Protein AF-A0A1F4AYN7-F1 (afdb_monomer)

Foldseek 3Di:
DEDAALVVVVVVLVVDDPVRNVVVLADAYEYADPVRQVSSVVSNRPHYHHQHNDPVSVVVVVCVVVVVVDD

Radius of gyration: 12.17 Å; Cα contacts (8 Å, |Δi|>4): 88; chains: 1; bounding box: 24×23×31 Å

Nearest PDB structures (foldseek):
  4es6-assembl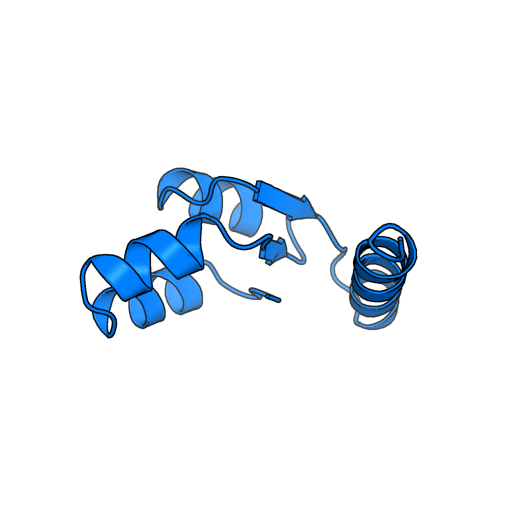y1_A  TM=8.468E-01  e=2.122E-03  Pseudomonas aeruginosa PAO1
  3re1-assembly2_B  TM=7.707E-01  e=1.847E-03  Pseudomonas syringae pv. tomato str. DC3000
  3re1-assembly1_A  TM=7.485E-01  e=2.122E-03  Pseudomonas syringae pv. tomato str. DC3000
  6th8-assembly1_A  TM=7.231E-01  e=3.450E-03  Thermus thermophilus
  3mw8-assembly1_A  TM=8.441E-01  e=2.246E-02  Shewanella amazonensis SB2B

Sequence (71 aa):
MTISSAEGLANLLDMLDGPGREHLLRAPLLVPHPRVAEQAAALGAVTVRLAGPSDAEMLAALVAYFGRTQP

Solvent-accessible surface area (backbone atoms only — not comparable to full-atom values): 3912 Å² total; per-residue (Å²): 88,80,44,91,45,44,66,62,51,52,56,52,42,73,76,41,53,72,69,53,35,54,54,55,26,61,39,53,36,36,18,40,45,71,70,40,41,55,46,37,42,74,73,57,36,72,36,71,41,84,25,37,82,46,71,68,39,36,49,49,43,49,50,57,52,57,69,67,68,60,131

Secondary structure (DSSP, 8-state):
-B-S-HHHHHHHHHHS-HHHHHHHHHSPEEESSHHHHHHHHHT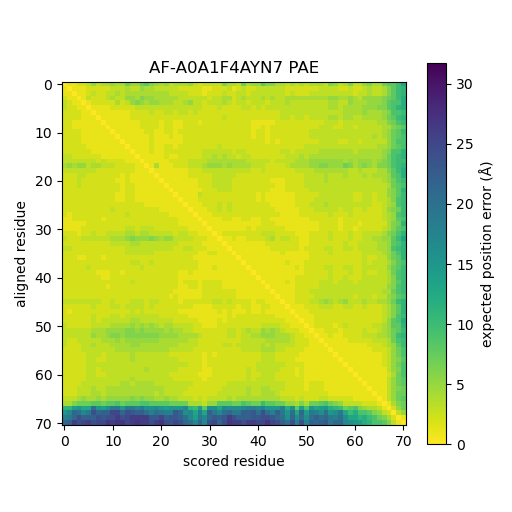T-S-EEE--SSHHHHHHHHHHHHHTS--

Mean predicted aligned error: 3.47 Å

Structure (mmCIF, N/CA/C/O backbone):
data_AF-A0A1F4AYN7-F1
#
_entry.id   AF-A0A1F4AYN7-F1
#
loop_
_atom_site.group_PDB
_atom_site.id
_atom_site.type_symbol
_atom_site.label_atom_id
_atom_site.label_alt_id
_atom_site.label_comp_id
_atom_site.label_asym_id
_atom_site.label_entity_id
_atom_site.label_seq_id
_atom_site.pdbx_PDB_ins_code
_atom_site.Cartn_x
_atom_site.Cartn_y
_atom_site.Cartn_z
_atom_site.occupancy
_atom_site.B_iso_or_equiv
_atom_site.auth_seq_id
_atom_site.auth_comp_id
_atom_site.auth_asym_id
_atom_site.auth_atom_id
_atom_site.pdbx_PDB_model_num
ATOM 1 N N . MET A 1 1 ? 0.214 4.089 -2.055 1.00 88.62 1 MET A N 1
ATOM 2 C CA . MET A 1 1 ? 1.421 4.180 -1.206 1.00 88.62 1 MET A CA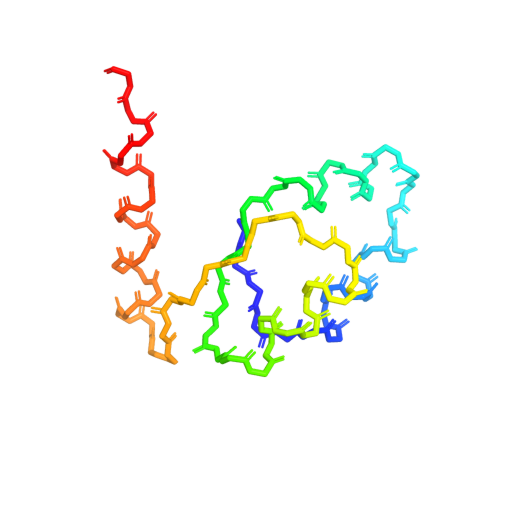 1
ATOM 3 C C . MET A 1 1 ? 2.361 3.039 -1.557 1.00 88.62 1 MET A C 1
ATOM 5 O O . MET A 1 1 ? 1.873 1.971 -1.900 1.00 88.62 1 MET A O 1
ATOM 9 N N . THR A 1 2 ? 3.676 3.247 -1.501 1.00 93.44 2 THR A N 1
ATOM 10 C CA . THR A 1 2 ? 4.669 2.171 -1.640 1.00 93.44 2 THR A CA 1
ATOM 11 C C . THR A 1 2 ? 5.024 1.610 -0.265 1.00 93.44 2 THR A C 1
ATOM 13 O O . THR A 1 2 ? 5.248 2.370 0.674 1.00 93.44 2 THR A O 1
ATOM 16 N N . ILE A 1 3 ? 5.053 0.284 -0.133 1.00 92.69 3 ILE A N 1
ATOM 17 C CA . ILE A 1 3 ? 5.415 -0.414 1.105 1.00 92.69 3 ILE A CA 1
ATOM 18 C C . ILE A 1 3 ? 6.498 -1.434 0.770 1.00 92.69 3 ILE A C 1
ATOM 20 O O . ILE A 1 3 ? 6.260 -2.392 0.037 1.00 92.69 3 ILE A O 1
ATOM 24 N N . SER A 1 4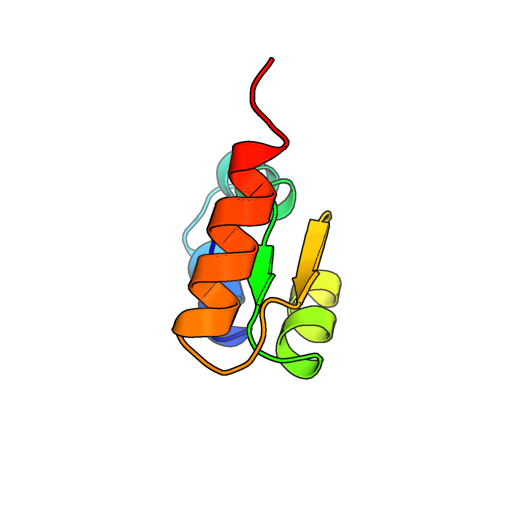 ? 7.696 -1.230 1.308 1.00 90.12 4 SER A N 1
ATOM 25 C CA . SER A 1 4 ? 8.833 -2.137 1.119 1.00 90.12 4 SER A CA 1
ATOM 26 C C . SER A 1 4 ? 8.883 -3.261 2.159 1.00 90.12 4 SER A C 1
ATOM 28 O O . SER A 1 4 ? 9.478 -4.301 1.895 1.00 90.12 4 SER A O 1
ATOM 30 N N . SER A 1 5 ? 8.241 -3.078 3.320 1.00 91.06 5 SER A N 1
ATOM 31 C CA . SER A 1 5 ? 8.229 -4.037 4.430 1.00 91.06 5 SER A CA 1
ATOM 32 C C . SER A 1 5 ? 6.892 -4.037 5.170 1.00 91.06 5 SER A C 1
ATOM 34 O O . SER A 1 5 ? 6.309 -2.983 5.428 1.00 91.06 5 SER A O 1
ATOM 36 N N . ALA A 1 6 ? 6.445 -5.228 5.570 1.00 88.94 6 ALA A N 1
ATOM 37 C CA . ALA A 1 6 ? 5.264 -5.401 6.407 1.00 88.94 6 ALA A CA 1
ATOM 38 C C . ALA A 1 6 ? 5.449 -4.833 7.822 1.00 88.94 6 ALA A C 1
ATOM 40 O O . ALA A 1 6 ? 4.501 -4.300 8.389 1.00 88.94 6 ALA A O 1
ATOM 41 N N . GLU A 1 7 ? 6.667 -4.884 8.369 1.00 94.88 7 GLU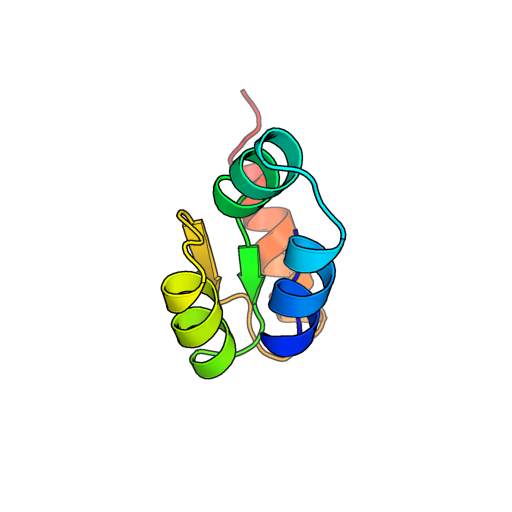 A N 1
ATOM 42 C CA . GLU A 1 7 ? 6.979 -4.265 9.665 1.00 94.88 7 GLU A CA 1
ATOM 43 C C . GLU A 1 7 ? 6.833 -2.744 9.592 1.00 94.88 7 GLU A C 1
ATOM 45 O O . GLU A 1 7 ? 6.268 -2.129 10.490 1.00 94.88 7 GLU A O 1
ATOM 50 N N . GLY A 1 8 ? 7.271 -2.134 8.485 1.00 94.00 8 GLY A N 1
ATOM 51 C CA . GLY A 1 8 ? 7.096 -0.698 8.259 1.00 94.00 8 GLY A CA 1
ATOM 52 C C . GLY A 1 8 ? 5.622 -0.288 8.212 1.00 94.00 8 GLY A C 1
ATOM 53 O O . GLY A 1 8 ? 5.249 0.734 8.784 1.00 94.00 8 GLY A O 1
ATOM 54 N N . LEU A 1 9 ? 4.775 -1.108 7.581 1.00 95.06 9 LEU A N 1
ATOM 55 C CA . LEU A 1 9 ? 3.327 -0.899 7.562 1.00 95.06 9 LEU A CA 1
ATOM 56 C C . LEU A 1 9 ? 2.709 -1.034 8.962 1.00 95.06 9 LEU A C 1
ATOM 58 O O . LEU A 1 9 ? 1.926 -0.174 9.354 1.00 95.06 9 LEU A O 1
ATOM 62 N N . ALA A 1 10 ? 3.068 -2.079 9.712 1.00 95.75 10 ALA A N 1
ATOM 63 C CA . ALA A 1 10 ? 2.570 -2.296 11.070 1.00 95.75 10 ALA A CA 1
ATOM 64 C C . ALA A 1 10 ? 2.939 -1.131 12.002 1.00 95.75 10 ALA A C 1
ATOM 66 O O . ALA A 1 10 ? 2.062 -0.550 12.635 1.00 95.75 10 ALA A O 1
ATOM 67 N N . ASN A 1 11 ? 4.208 -0.715 11.991 1.00 96.69 11 ASN A N 1
ATOM 68 C CA . ASN A 1 11 ? 4.680 0.414 12.792 1.00 96.69 11 ASN A CA 1
ATOM 69 C C . ASN A 1 11 ? 3.938 1.711 12.449 1.00 96.69 11 ASN A C 1
ATOM 71 O O . ASN A 1 11 ? 3.564 2.466 13.342 1.00 96.69 11 ASN A O 1
ATOM 75 N N . LEU A 1 12 ? 3.693 1.969 11.160 1.00 95.44 12 LEU A N 1
ATOM 76 C CA . LEU A 1 12 ? 2.945 3.150 10.741 1.00 95.44 12 LEU A CA 1
ATOM 77 C C . LEU A 1 12 ? 1.490 3.099 11.217 1.00 95.44 12 LEU A C 1
ATOM 79 O O . LEU A 1 12 ? 0.974 4.106 11.688 1.00 95.44 12 LEU A O 1
ATOM 83 N N . LEU A 1 13 ? 0.832 1.941 11.126 1.00 96.69 13 LEU A N 1
ATOM 84 C CA . LEU A 1 13 ? -0.529 1.777 11.633 1.00 96.69 13 LEU A CA 1
ATOM 85 C C . LEU A 1 13 ? -0.604 2.081 13.132 1.00 96.69 13 LEU A C 1
ATOM 87 O O . LEU A 1 13 ? -1.565 2.711 13.571 1.00 96.69 13 LEU A O 1
ATOM 91 N N . ASP A 1 14 ? 0.389 1.665 13.914 1.00 97.44 14 ASP A N 1
ATOM 92 C CA . ASP A 1 14 ? 0.416 1.871 15.369 1.00 97.44 14 ASP A CA 1
ATOM 93 C C . ASP A 1 14 ? 0.605 3.335 15.779 1.00 97.44 14 ASP A C 1
ATOM 95 O O . ASP A 1 14 ? 0.204 3.726 16.873 1.00 97.44 14 ASP A O 1
ATOM 99 N N . MET A 1 15 ? 1.143 4.167 14.886 1.00 97.38 15 MET A N 1
ATOM 100 C CA . MET A 1 15 ? 1.238 5.615 15.085 1.00 97.38 15 MET A CA 1
ATOM 101 C C . MET A 1 15 ? -0.061 6.362 14.745 1.00 97.38 15 MET A C 1
ATOM 103 O O . MET A 1 15 ? -0.189 7.538 15.084 1.00 97.38 15 MET A O 1
ATOM 107 N N . LEU A 1 16 ? -0.998 5.719 14.044 1.00 96.94 16 LEU A N 1
ATOM 108 C CA . LEU A 1 16 ? -2.224 6.339 13.550 1.00 96.94 16 LEU A CA 1
ATOM 109 C C . LEU A 1 16 ? -3.415 6.053 14.469 1.00 96.94 16 LEU A C 1
ATOM 111 O O . LEU A 1 16 ? -3.551 4.977 15.052 1.00 96.94 16 LEU A O 1
ATOM 115 N N . ASP A 1 17 ? -4.328 7.016 14.534 1.00 96.19 17 ASP A N 1
ATOM 116 C CA . ASP A 1 17 ? -5.637 6.841 15.149 1.00 96.19 17 ASP A CA 1
ATOM 117 C C . ASP A 1 17 ? -6.576 6.010 14.252 1.00 96.19 17 ASP A C 1
ATOM 119 O O . ASP A 1 17 ? -6.255 5.673 13.111 1.00 96.19 17 ASP A O 1
ATOM 123 N N . GLY A 1 18 ? -7.754 5.645 14.768 1.00 96.06 18 GLY A N 1
ATOM 124 C CA . GLY A 1 18 ? -8.716 4.793 14.052 1.00 96.06 18 GLY A CA 1
ATOM 125 C C . GLY A 1 18 ? -9.020 5.262 12.617 1.00 96.06 18 GLY A C 1
ATOM 126 O O . GLY A 1 18 ? -8.835 4.477 11.683 1.00 96.06 18 GLY A O 1
ATOM 127 N N . PRO A 1 19 ? -9.414 6.534 12.406 1.00 97.06 19 PRO A N 1
ATOM 128 C CA . PRO A 1 19 ? -9.643 7.081 11.070 1.00 97.06 19 PRO A CA 1
ATOM 129 C C . PRO A 1 19 ? -8.401 7.038 10.172 1.00 97.06 19 PRO A C 1
ATOM 131 O O . PRO A 1 19 ? -8.511 6.668 9.001 1.00 97.06 19 PRO A O 1
ATOM 134 N N . GLY A 1 20 ? -7.219 7.369 10.705 1.00 96.31 20 GLY A N 1
ATOM 135 C CA . GLY A 1 20 ? -5.962 7.295 9.963 1.00 96.31 20 GLY A CA 1
ATOM 136 C C . GLY A 1 20 ? -5.632 5.872 9.511 1.00 96.31 20 GLY A C 1
ATOM 137 O O . GLY A 1 20 ? -5.291 5.658 8.345 1.00 96.31 20 GLY A O 1
ATOM 138 N N . ARG A 1 21 ? -5.805 4.884 10.399 1.00 97.19 21 ARG A N 1
ATOM 139 C CA . ARG A 1 21 ? -5.618 3.457 10.086 1.00 97.19 21 ARG A CA 1
ATOM 140 C C . ARG A 1 21 ? -6.568 3.005 8.986 1.00 97.19 21 ARG A C 1
ATOM 142 O O . ARG A 1 21 ? -6.124 2.408 8.009 1.00 97.19 21 ARG A O 1
ATOM 149 N N . GLU A 1 22 ? -7.857 3.320 9.100 1.00 96.31 22 GLU A N 1
ATOM 150 C CA . GLU A 1 22 ? -8.835 2.971 8.066 1.00 96.31 22 GLU A CA 1
ATOM 151 C C . GLU A 1 22 ? -8.504 3.601 6.712 1.00 96.31 22 GLU A C 1
ATOM 153 O O . GLU A 1 22 ? -8.590 2.935 5.678 1.00 96.31 22 GLU A O 1
ATOM 158 N N . HIS A 1 23 ? -8.129 4.882 6.706 1.00 96.25 23 HIS A N 1
ATOM 159 C CA . HIS A 1 23 ? -7.772 5.579 5.477 1.00 96.25 23 HIS A CA 1
ATOM 160 C C . HIS A 1 23 ? -6.561 4.921 4.807 1.00 96.25 23 HIS A C 1
ATOM 162 O O . HIS A 1 23 ? -6.576 4.670 3.600 1.00 96.25 23 HIS A O 1
ATOM 168 N N . LEU A 1 24 ? -5.542 4.578 5.597 1.00 95.81 24 LEU A N 1
ATOM 169 C CA . LEU A 1 24 ? -4.335 3.934 5.101 1.00 95.81 24 LEU A CA 1
ATOM 170 C C . LEU A 1 24 ? -4.602 2.524 4.557 1.00 95.81 24 LEU A C 1
ATOM 172 O O . LEU A 1 24 ? -4.122 2.193 3.476 1.00 95.81 24 LEU A O 1
ATOM 176 N N . LEU A 1 25 ? -5.400 1.709 5.254 1.00 96.38 25 LEU A N 1
ATOM 177 C CA . LEU A 1 25 ? -5.720 0.342 4.823 1.00 96.38 25 LEU A CA 1
ATOM 178 C C . LEU A 1 25 ? -6.608 0.293 3.568 1.00 96.38 25 LEU A C 1
ATOM 180 O O . LEU A 1 25 ? -6.565 -0.687 2.822 1.00 96.38 25 LEU A O 1
ATOM 184 N N . ARG A 1 26 ? -7.393 1.345 3.301 1.00 96.31 26 ARG A N 1
ATOM 185 C CA . ARG A 1 26 ? -8.167 1.482 2.053 1.00 96.31 26 ARG A CA 1
ATOM 186 C C . ARG A 1 26 ? -7.331 2.009 0.887 1.00 96.31 26 ARG A C 1
ATOM 188 O O . ARG A 1 26 ? -7.721 1.817 -0.266 1.00 96.31 26 ARG A O 1
ATOM 195 N N . ALA A 1 27 ? -6.200 2.659 1.154 1.00 94.12 27 ALA A N 1
ATOM 196 C CA . ALA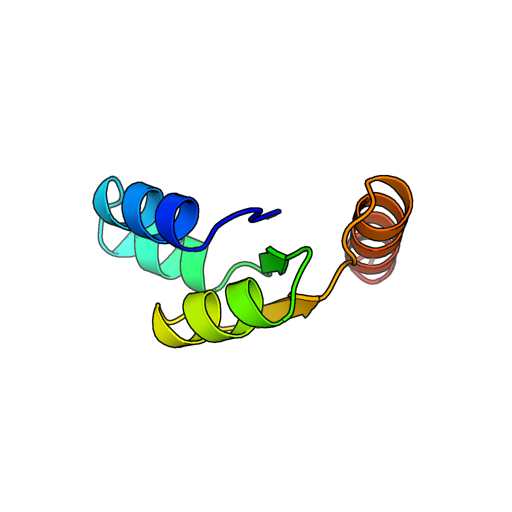 A 1 27 ? -5.323 3.138 0.101 1.00 94.12 27 ALA A CA 1
ATOM 197 C C . ALA A 1 27 ? -4.661 1.956 -0.641 1.00 94.12 27 ALA A C 1
ATOM 199 O O . ALA A 1 27 ? -4.273 0.966 -0.022 1.00 94.12 27 ALA A O 1
ATOM 200 N N . PRO A 1 28 ? -4.467 2.048 -1.966 1.00 94.94 28 PRO A N 1
ATOM 201 C CA . PRO A 1 28 ? -3.719 1.041 -2.706 1.00 94.94 28 PRO A CA 1
ATOM 202 C C . PRO A 1 28 ? -2.263 0.984 -2.245 1.00 94.94 28 PRO A C 1
ATOM 204 O O . PRO A 1 28 ? -1.541 1.989 -2.303 1.00 94.94 28 PRO A O 1
ATOM 207 N N . LEU A 1 29 ? -1.821 -0.203 -1.839 1.00 95.94 29 LEU A N 1
ATOM 208 C CA . LEU A 1 29 ? -0.447 -0.484 -1.444 1.00 95.94 29 LEU A CA 1
ATOM 209 C C . LEU A 1 29 ? 0.290 -1.174 -2.593 1.00 95.94 29 LEU A C 1
ATOM 211 O O . LEU A 1 29 ? -0.126 -2.230 -3.062 1.00 95.94 29 LEU A O 1
ATOM 215 N N . LEU A 1 30 ? 1.384 -0.570 -3.052 1.00 96.56 30 LEU A N 1
ATOM 216 C CA . LEU A 1 30 ? 2.296 -1.150 -4.031 1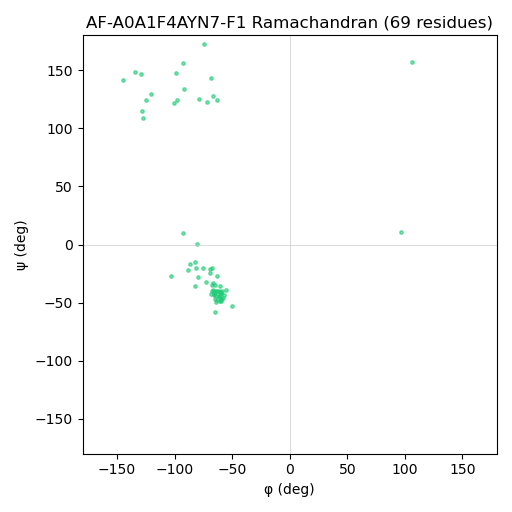.00 96.56 30 LEU A CA 1
ATOM 217 C C . LEU A 1 30 ? 3.483 -1.767 -3.291 1.00 96.56 30 LEU A C 1
ATOM 219 O O . LEU A 1 30 ? 4.135 -1.077 -2.505 1.00 96.56 30 LEU A O 1
ATOM 223 N N . VAL A 1 31 ? 3.748 -3.051 -3.526 1.00 96.75 31 VAL A N 1
ATOM 224 C CA . VAL A 1 31 ? 4.748 -3.830 -2.777 1.00 96.75 31 VAL A CA 1
ATOM 225 C C . VAL A 1 31 ? 5.715 -4.558 -3.711 1.00 96.75 31 VAL A C 1
ATOM 227 O O . VAL A 1 31 ? 5.301 -4.992 -4.787 1.00 96.75 31 VAL A O 1
ATOM 230 N N . PRO A 1 32 ? 6.990 -4.739 -3.327 1.00 95.12 32 PRO A N 1
ATOM 231 C CA . PRO A 1 32 ? 7.991 -5.324 -4.218 1.00 95.12 32 PRO A CA 1
ATOM 232 C C . PRO A 1 32 ? 7.918 -6.854 -4.311 1.00 95.12 32 PRO A C 1
ATOM 234 O O . PRO A 1 32 ? 8.277 -7.427 -5.336 1.00 95.12 32 PRO A O 1
ATOM 237 N N . HIS A 1 33 ? 7.435 -7.525 -3.257 1.00 94.50 33 HIS A N 1
ATOM 238 C CA . HIS A 1 33 ? 7.455 -8.984 -3.142 1.00 94.50 33 HIS A CA 1
ATOM 239 C C . HIS A 1 33 ? 6.123 -9.577 -2.655 1.00 94.50 33 HIS A C 1
ATOM 241 O O . HIS A 1 33 ? 5.464 -8.967 -1.809 1.00 94.50 33 HIS A O 1
ATOM 247 N N . PRO A 1 34 ? 5.769 -10.806 -3.093 1.00 94.62 34 PRO A N 1
ATOM 248 C CA . PRO A 1 34 ? 4.548 -11.496 -2.664 1.00 94.62 34 PRO A CA 1
ATOM 249 C C . PRO A 1 34 ? 4.427 -11.649 -1.145 1.00 94.62 34 PRO A C 1
ATOM 251 O O . PRO A 1 34 ? 3.362 -11.410 -0.590 1.00 94.62 34 PRO A O 1
ATOM 254 N N . ARG A 1 35 ? 5.539 -11.928 -0.453 1.00 94.69 35 ARG A N 1
ATOM 255 C CA . ARG A 1 35 ? 5.562 -12.036 1.014 1.00 94.69 35 ARG A CA 1
ATOM 256 C C . ARG A 1 35 ? 5.057 -10.763 1.701 1.00 94.69 35 ARG A C 1
ATOM 258 O O . ARG A 1 35 ? 4.272 -10.837 2.638 1.00 94.69 35 ARG A O 1
ATOM 265 N N . VAL A 1 36 ? 5.484 -9.589 1.227 1.00 94.62 36 VAL A N 1
ATOM 266 C CA . VAL A 1 36 ? 5.015 -8.304 1.772 1.00 94.62 36 VAL A CA 1
ATOM 267 C C . VAL A 1 36 ? 3.533 -8.110 1.454 1.00 94.62 36 VAL A C 1
ATOM 269 O O . VAL A 1 36 ? 2.802 -7.575 2.283 1.00 94.62 36 VAL A O 1
ATOM 272 N N . ALA A 1 37 ? 3.076 -8.582 0.289 1.00 96.00 37 ALA A N 1
ATOM 273 C CA . ALA A 1 37 ? 1.674 -8.497 -0.097 1.00 96.00 37 ALA A CA 1
ATOM 274 C C . ALA A 1 37 ? 0.759 -9.292 0.844 1.00 96.00 37 ALA A C 1
ATOM 276 O O . ALA A 1 37 ? -0.240 -8.765 1.328 1.00 96.00 37 ALA A O 1
ATOM 277 N N . GLU A 1 38 ? 1.132 -10.540 1.128 1.00 96.31 38 GLU A N 1
ATOM 278 C CA . GLU A 1 38 ? 0.413 -11.433 2.041 1.00 96.31 38 GLU A CA 1
ATOM 279 C C . GLU A 1 38 ? 0.323 -10.836 3.445 1.00 96.31 38 GLU A C 1
ATOM 281 O O . GLU A 1 38 ? -0.752 -10.778 4.041 1.00 96.31 38 GLU A O 1
ATOM 286 N N . GLN A 1 39 ? 1.444 -10.328 3.959 1.00 96.31 39 GLN A N 1
ATOM 287 C CA . GLN A 1 39 ? 1.480 -9.713 5.281 1.00 96.31 39 GLN A CA 1
ATOM 288 C C . GLN A 1 39 ? 0.671 -8.407 5.333 1.00 96.31 39 GLN A C 1
ATOM 290 O O . GLN A 1 39 ? -0.039 -8.172 6.307 1.00 96.31 39 GLN A O 1
ATOM 295 N N . ALA A 1 40 ? 0.722 -7.572 4.291 1.00 95.69 40 ALA A N 1
ATOM 296 C CA . ALA A 1 40 ? -0.090 -6.358 4.217 1.00 95.69 40 ALA A CA 1
ATOM 297 C C . ALA A 1 40 ? -1.595 -6.671 4.188 1.00 95.69 40 ALA A C 1
ATOM 299 O O . ALA A 1 40 ? -2.374 -6.002 4.866 1.00 95.69 40 ALA A O 1
ATOM 300 N N . ALA A 1 41 ? -2.004 -7.714 3.459 1.00 95.75 41 ALA A N 1
ATOM 301 C CA . ALA A 1 41 ? -3.386 -8.185 3.462 1.00 95.75 41 ALA A CA 1
ATOM 302 C C . ALA A 1 41 ? -3.808 -8.706 4.848 1.00 95.75 41 ALA A C 1
ATOM 304 O O . ALA A 1 41 ? -4.895 -8.378 5.319 1.00 95.75 41 ALA A O 1
ATOM 305 N N . ALA A 1 42 ? -2.931 -9.439 5.544 1.00 96.62 42 ALA A N 1
ATOM 306 C CA . ALA A 1 42 ? -3.181 -9.901 6.913 1.00 96.62 42 ALA A CA 1
ATOM 307 C C . ALA A 1 42 ? -3.335 -8.747 7.924 1.00 96.62 42 ALA A C 1
ATOM 309 O O . ALA A 1 42 ? -4.050 -8.888 8.913 1.00 96.62 42 ALA A O 1
ATOM 310 N N . LEU A 1 43 ? -2.713 -7.594 7.657 1.00 95.12 43 LEU A N 1
ATOM 311 C CA . LEU A 1 43 ? -2.876 -6.356 8.430 1.00 95.12 43 LEU A CA 1
ATOM 312 C C . LEU A 1 43 ? -4.153 -5.569 8.070 1.00 95.12 43 LEU A C 1
ATOM 314 O O . LEU A 1 43 ? -4.405 -4.515 8.651 1.00 95.12 43 LEU A O 1
ATOM 318 N N . GLY A 1 44 ? -4.970 -6.073 7.139 1.00 95.94 44 GLY A N 1
ATOM 319 C CA . GLY A 1 44 ? -6.260 -5.493 6.761 1.00 95.94 44 GLY A CA 1
ATOM 320 C C . GLY A 1 44 ? -6.222 -4.586 5.532 1.00 95.94 44 GLY A C 1
ATOM 321 O O . GLY A 1 44 ? -7.202 -3.889 5.270 1.00 95.94 44 GLY A O 1
ATOM 322 N N . ALA A 1 45 ? -5.118 -4.562 4.775 1.00 96.25 45 ALA A N 1
ATOM 323 C CA . ALA A 1 45 ? -5.045 -3.757 3.561 1.00 96.25 45 ALA A CA 1
ATOM 324 C C . ALA A 1 45 ? -6.007 -4.298 2.496 1.00 96.25 45 ALA A C 1
ATOM 326 O O . ALA A 1 45 ? -5.973 -5.476 2.141 1.00 96.25 45 ALA A O 1
ATOM 327 N N . VAL A 1 46 ? -6.849 -3.417 1.958 1.00 96.06 46 VAL A N 1
ATOM 328 C CA . VAL A 1 46 ? -7.937 -3.796 1.047 1.00 96.06 46 VAL A CA 1
ATOM 329 C C . VAL A 1 46 ? -7.437 -3.972 -0.385 1.00 96.06 46 VAL A C 1
ATOM 331 O O . VAL A 1 46 ? -7.914 -4.834 -1.115 1.00 96.06 46 VAL A O 1
ATOM 334 N N . THR A 1 47 ? -6.476 -3.147 -0.809 1.00 95.50 47 THR A N 1
ATOM 335 C CA . THR A 1 47 ? -5.925 -3.186 -2.168 1.00 95.50 47 THR A CA 1
ATOM 336 C C . THR A 1 47 ? -4.412 -3.290 -2.110 1.00 95.50 47 THR A C 1
ATOM 3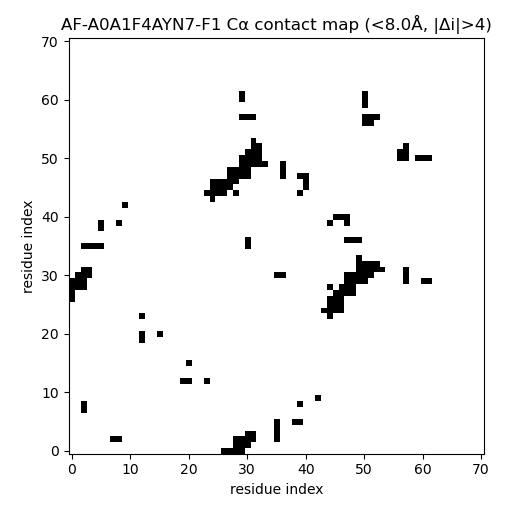38 O O . THR A 1 47 ? -3.730 -2.314 -1.803 1.00 95.50 47 THR A O 1
ATOM 341 N N . VAL A 1 48 ? -3.881 -4.458 -2.464 1.00 96.12 48 VAL A N 1
ATOM 342 C CA . VAL A 1 48 ? -2.440 -4.714 -2.511 1.00 96.12 48 VAL A CA 1
ATOM 343 C C . VAL A 1 48 ? -2.040 -5.120 -3.926 1.00 96.12 48 VAL A C 1
ATOM 345 O O . VAL A 1 48 ? -2.661 -5.986 -4.539 1.00 96.12 48 VAL A O 1
ATOM 348 N N . ARG A 1 49 ? -1.017 -4.463 -4.474 1.00 95.44 49 ARG A N 1
ATOM 349 C CA . ARG A 1 49 ? -0.535 -4.647 -5.846 1.00 95.44 49 ARG A CA 1
ATOM 350 C C . ARG A 1 49 ? 0.947 -4.980 -5.833 1.00 95.44 49 ARG A C 1
ATOM 352 O O . ARG A 1 49 ? 1.751 -4.208 -5.316 1.00 95.44 49 ARG A O 1
ATOM 359 N N . LEU A 1 50 ? 1.307 -6.104 -6.444 1.00 96.19 50 LEU A N 1
ATOM 360 C CA . LEU A 1 50 ? 2.705 -6.441 -6.669 1.00 96.19 50 LEU A CA 1
ATOM 361 C C . LEU A 1 50 ? 3.271 -5.521 -7.755 1.00 96.19 50 LEU A C 1
ATOM 363 O O . LEU A 1 50 ? 2.724 -5.441 -8.854 1.00 96.19 50 LEU A O 1
ATOM 367 N N . ALA A 1 51 ? 4.332 -4.807 -7.407 1.00 95.00 51 ALA A N 1
ATOM 368 C CA . ALA A 1 51 ? 4.982 -3.828 -8.260 1.00 95.00 51 ALA A CA 1
ATOM 369 C C . ALA A 1 51 ? 6.287 -4.357 -8.867 1.00 95.00 51 ALA A C 1
ATOM 371 O O . ALA A 1 51 ? 6.634 -3.936 -9.958 1.00 95.00 51 ALA A O 1
ATOM 372 N N . GLY A 1 52 ? 6.949 -5.307 -8.198 1.00 92.75 52 GLY A N 1
ATOM 373 C CA . GLY A 1 52 ? 8.238 -5.875 -8.602 1.00 92.75 52 GLY A CA 1
ATOM 374 C C . GLY A 1 52 ? 9.400 -5.385 -7.724 1.00 92.75 52 GLY A C 1
ATOM 375 O O . GLY A 1 52 ? 9.275 -4.353 -7.059 1.00 92.75 52 GLY A O 1
ATOM 376 N N . PRO A 1 53 ? 10.508 -6.141 -7.656 1.00 92.88 53 PRO A N 1
ATOM 377 C CA . PRO A 1 53 ? 11.610 -5.871 -6.733 1.00 92.88 53 PRO A CA 1
ATOM 378 C C . PRO A 1 53 ? 12.512 -4.702 -7.140 1.00 92.88 53 PRO A C 1
ATOM 380 O O . PRO A 1 53 ? 13.227 -4.187 -6.283 1.00 92.88 53 PRO A O 1
ATOM 383 N N . SER A 1 54 ? 12.522 -4.297 -8.413 1.00 94.00 54 SER A N 1
ATOM 384 C CA . SER A 1 54 ? 13.363 -3.189 -8.879 1.00 94.00 54 SER A CA 1
ATOM 385 C C . SER A 1 54 ? 12.646 -1.838 -8.850 1.00 94.00 54 SER A C 1
ATOM 387 O O . SER A 1 54 ? 11.424 -1.750 -8.981 1.00 94.00 54 SER A O 1
ATOM 389 N N . ASP A 1 55 ? 13.426 -0.757 -8.771 1.00 93.50 55 ASP A N 1
ATOM 390 C CA . ASP A 1 55 ? 12.896 0.609 -8.842 1.00 93.50 55 ASP A CA 1
ATOM 391 C C . ASP A 1 55 ? 12.176 0.885 -10.168 1.00 93.50 55 ASP A C 1
ATOM 393 O O . ASP A 1 55 ? 11.162 1.579 -10.191 1.00 93.50 55 ASP A O 1
ATOM 397 N N . ALA A 1 56 ? 12.666 0.317 -11.275 1.00 96.38 56 ALA A N 1
ATOM 398 C CA . ALA A 1 56 ? 12.050 0.473 -12.590 1.00 96.38 56 ALA A CA 1
ATOM 399 C C . ALA A 1 56 ? 10.662 -0.179 -12.648 1.00 96.38 56 ALA A C 1
ATOM 401 O O . ALA A 1 56 ? 9.719 0.419 -13.166 1.00 96.38 56 ALA A O 1
ATOM 402 N N . GLU A 1 57 ? 10.519 -1.379 -12.084 1.00 94.94 57 GLU A N 1
ATOM 403 C CA . GLU A 1 57 ? 9.233 -2.071 -12.002 1.00 94.94 57 GLU A CA 1
ATOM 404 C C . GLU A 1 57 ? 8.274 -1.350 -11.044 1.00 94.94 57 GLU A C 1
ATOM 406 O O . GLU A 1 57 ? 7.118 -1.106 -11.397 1.00 94.94 57 GLU A O 1
ATOM 411 N N . MET A 1 58 ? 8.767 -0.900 -9.882 1.00 95.25 58 MET A N 1
ATOM 412 C CA . MET A 1 58 ? 7.985 -0.092 -8.941 1.00 95.25 58 MET A CA 1
ATOM 413 C C . MET A 1 58 ? 7.475 1.196 -9.598 1.00 95.25 58 MET A C 1
ATOM 415 O O . MET A 1 58 ? 6.291 1.530 -9.491 1.00 95.25 58 MET A O 1
ATOM 419 N N . LEU A 1 59 ? 8.344 1.904 -10.322 1.00 94.81 59 LEU A N 1
ATOM 420 C CA . LEU A 1 59 ? 7.983 3.117 -11.045 1.00 94.81 59 LEU A CA 1
ATOM 421 C C . LEU A 1 59 ? 6.965 2.826 -12.151 1.00 94.81 59 LEU A C 1
ATOM 423 O O . LEU A 1 59 ? 5.966 3.536 -12.259 1.00 94.81 59 LEU A O 1
ATOM 427 N N . ALA A 1 60 ? 7.160 1.762 -12.933 1.00 95.19 60 ALA A N 1
ATOM 428 C CA . ALA A 1 60 ? 6.212 1.351 -13.964 1.00 95.19 60 ALA A CA 1
ATOM 429 C C . ALA A 1 60 ? 4.833 1.021 -13.369 1.00 95.19 60 ALA A C 1
ATOM 431 O O . ALA A 1 60 ? 3.807 1.426 -13.917 1.00 95.19 60 ALA A O 1
ATOM 432 N N . ALA A 1 61 ? 4.791 0.351 -12.216 1.00 93.69 61 ALA A N 1
ATOM 433 C CA . ALA A 1 61 ? 3.553 0.045 -11.512 1.00 93.69 61 ALA A CA 1
ATOM 434 C C . ALA A 1 61 ? 2.854 1.308 -10.982 1.00 93.69 61 ALA A C 1
ATOM 436 O O . ALA A 1 61 ? 1.628 1.407 -11.082 1.00 93.69 61 ALA A O 1
ATOM 437 N N . LEU A 1 62 ? 3.612 2.284 -10.469 1.00 93.38 62 LEU A N 1
ATOM 438 C CA . LEU A 1 62 ? 3.090 3.587 -10.045 1.00 93.38 62 LEU A CA 1
ATOM 439 C C . LEU A 1 62 ? 2.508 4.369 -11.227 1.00 93.38 62 LEU A C 1
ATOM 441 O O . LEU A 1 62 ? 1.364 4.818 -11.150 1.00 93.38 62 LEU A O 1
ATOM 445 N N . VAL A 1 63 ? 3.249 4.477 -12.334 1.00 94.50 63 VAL A N 1
ATOM 446 C CA . VAL A 1 63 ? 2.791 5.148 -13.562 1.00 94.50 63 VAL A CA 1
ATOM 447 C C . VAL A 1 63 ? 1.539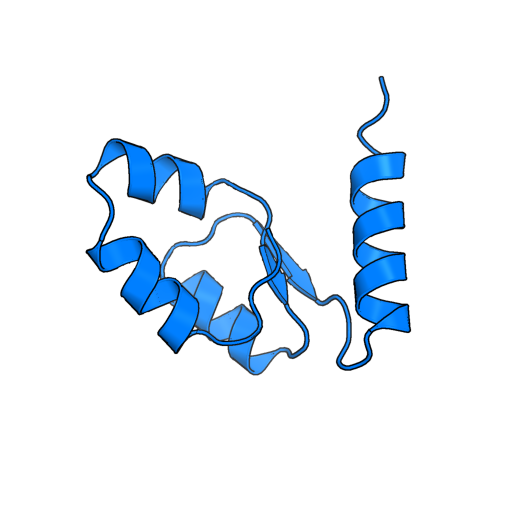 4.470 -14.105 1.00 94.50 63 VAL A C 1
ATOM 449 O O . VAL A 1 63 ? 0.550 5.141 -14.387 1.00 94.50 63 VAL A O 1
ATOM 452 N N . ALA A 1 64 ? 1.529 3.139 -14.190 1.00 92.44 64 ALA A N 1
ATOM 453 C CA . ALA A 1 64 ? 0.366 2.393 -14.650 1.00 92.44 64 ALA A CA 1
ATOM 454 C C . ALA A 1 64 ? -0.831 2.547 -13.702 1.00 92.44 64 ALA A C 1
ATOM 456 O O . ALA A 1 64 ? -1.973 2.543 -14.153 1.00 92.44 64 ALA A O 1
ATOM 457 N N . TYR A 1 65 ? -0.600 2.646 -12.389 1.00 90.25 65 TYR A N 1
ATOM 458 C CA . TYR A 1 65 ? -1.663 2.886 -11.422 1.00 90.25 65 TYR A CA 1
ATOM 459 C C . TYR A 1 65 ? -2.289 4.266 -11.630 1.00 90.25 65 TYR A C 1
ATOM 461 O O . TYR A 1 65 ? -3.478 4.322 -11.916 1.00 90.25 65 TYR A O 1
ATOM 469 N N . PHE A 1 66 ? -1.504 5.344 -11.564 1.00 89.06 66 PHE A N 1
ATOM 470 C CA . PHE A 1 66 ? -2.026 6.712 -11.650 1.00 89.06 66 PHE A CA 1
ATOM 471 C C . PHE A 1 66 ? -2.475 7.117 -13.056 1.00 89.06 66 PHE A C 1
ATOM 473 O O . PHE A 1 66 ? -3.455 7.842 -13.186 1.00 89.06 66 PHE A O 1
ATOM 480 N N . GLY A 1 67 ? -1.829 6.604 -14.105 1.00 86.31 67 GLY A N 1
ATOM 481 C CA . GLY A 1 67 ? -2.228 6.853 -15.492 1.00 86.31 67 GLY A CA 1
ATOM 482 C C . GLY A 1 67 ? -3.573 6.225 -15.871 1.00 86.31 67 GLY A C 1
ATOM 483 O O . GLY A 1 67 ? -4.200 6.665 -16.826 1.00 86.31 67 GLY A O 1
ATOM 484 N N . ARG A 1 68 ? -4.049 5.220 -15.117 1.00 69.44 68 ARG A N 1
ATOM 485 C CA . ARG A 1 68 ? -5.403 4.653 -15.264 1.00 69.44 68 ARG A CA 1
ATOM 486 C C . ARG A 1 68 ? -6.466 5.394 -14.455 1.00 69.44 68 ARG A C 1
ATOM 488 O O . ARG A 1 68 ? -7.647 5.190 -14.703 1.00 69.44 68 ARG A O 1
ATOM 495 N N . THR A 1 69 ? -6.063 6.200 -13.476 1.00 60.69 69 THR A N 1
ATOM 496 C CA . THR A 1 69 ? -6.976 6.939 -12.588 1.00 60.69 69 THR A CA 1
ATOM 497 C C . THR A 1 69 ? -7.276 8.349 -13.099 1.00 60.69 69 THR A C 1
ATOM 499 O O . THR A 1 69 ? -7.855 9.152 -12.370 1.00 60.69 69 THR A O 1
ATOM 502 N N . GLN A 1 70 ? -6.866 8.670 -14.328 1.00 42.28 70 GLN A N 1
ATOM 503 C CA . GLN A 1 70 ? -7.173 9.940 -14.972 1.00 42.28 70 GLN A CA 1
ATOM 504 C C . GLN A 1 70 ? -8.617 9.876 -15.516 1.00 42.28 70 GLN A C 1
ATOM 506 O O . GLN A 1 70 ? -8.931 8.901 -16.201 1.00 42.28 70 GLN A O 1
ATOM 511 N N . PRO A 1 71 ? -9.504 10.823 -15.146 1.00 49.28 71 PRO A N 1
ATOM 512 C CA . PRO A 1 71 ? -10.903 10.834 -15.580 1.00 49.28 71 PRO A CA 1
ATOM 513 C C . PRO A 1 71 ? -11.059 11.045 -17.089 1.00 49.28 71 PRO A C 1
ATOM 515 O O . PRO A 1 71 ? -10.171 11.689 -17.696 1.00 49.28 71 PRO A O 1
#

pLDDT: mean 92.54, std 9.66, range [42.28, 97.44]